Protein AF-A0A7C2S7X1-F1 (afdb_monomer_lite)

pLDDT: mean 87.13, std 9.01, range [47.34, 96.94]

Radius of gyration: 27.03 Å; chains: 1; bounding box: 44×59×64 Å

Foldseek 3Di:
DDDDDDDDDDDPDDDDDDPDKDWDDDQQWIWIDDPPDTDIDGDCNVVLVVLVVVLVVLQVVQDDPVDSNCVVDPVSVVSSVVSNVSSVPRD

Sequence (91 aa):
MILWISKRIPRPKQYKPRDIVAIDINEKKIVYGDDEINRSINTSVDIVYRWKILAESLQRRYSSPRYPAWRRRKAIHNRIRSYHRKARNVR

Structure (mmCIF, N/CA/C/O backbone):
data_AF-A0A7C2S7X1-F1
#
_entry.id   AF-A0A7C2S7X1-F1
#
loop_
_atom_site.group_PDB
_atom_site.id
_atom_site.type_symbol
_atom_site.label_atom_id
_atom_site.label_alt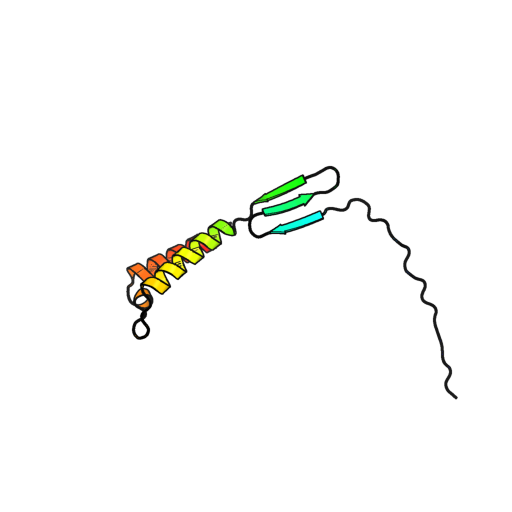_id
_atom_site.label_comp_id
_atom_site.label_asym_id
_atom_site.label_entity_id
_atom_site.label_seq_id
_atom_site.pdbx_PDB_ins_code
_atom_site.Cartn_x
_atom_site.Cartn_y
_atom_site.Cartn_z
_atom_site.occupancy
_atom_site.B_iso_or_equiv
_atom_site.auth_seq_id
_atom_site.auth_comp_id
_atom_site.auth_asym_id
_atom_site.auth_atom_id
_atom_site.pdbx_PDB_model_num
ATOM 1 N N . MET A 1 1 ? -13.940 -45.674 41.942 1.00 47.34 1 MET A N 1
ATOM 2 C CA . MET A 1 1 ? -15.025 -44.743 42.324 1.00 47.34 1 MET A CA 1
ATOM 3 C C . MET A 1 1 ? -14.580 -43.346 41.927 1.00 47.34 1 MET A C 1
ATOM 5 O O . MET A 1 1 ? -13.547 -42.911 42.412 1.00 47.34 1 MET A O 1
ATOM 9 N N . ILE A 1 2 ? -15.251 -42.708 40.967 1.00 51.94 2 ILE A N 1
ATOM 10 C CA . ILE A 1 2 ? -14.838 -41.399 40.433 1.00 51.94 2 ILE A CA 1
ATOM 11 C C . ILE A 1 2 ? -15.788 -40.345 40.989 1.00 51.94 2 ILE A C 1
ATOM 13 O O . ILE A 1 2 ? -16.995 -40.418 40.769 1.00 51.94 2 ILE A O 1
ATOM 17 N N . LEU A 1 3 ? -15.231 -39.390 41.733 1.00 66.44 3 LEU A N 1
ATOM 18 C CA . LEU A 1 3 ? -15.969 -38.257 42.270 1.00 66.44 3 LEU A CA 1
ATOM 19 C C . LEU A 1 3 ? -16.011 -37.160 41.200 1.00 66.44 3 LEU A C 1
ATOM 21 O O . LEU A 1 3 ? -14.983 -36.571 40.868 1.00 66.44 3 LEU A O 1
ATOM 25 N N . TRP A 1 4 ? -17.189 -36.892 40.645 1.00 67.75 4 TRP A N 1
ATOM 26 C CA . TRP A 1 4 ? -17.386 -35.780 39.720 1.00 67.75 4 TRP A CA 1
ATOM 27 C C . TRP A 1 4 ? -17.707 -34.516 40.512 1.00 67.75 4 TRP A C 1
ATOM 29 O O . TRP A 1 4 ? -18.727 -34.445 41.194 1.00 67.75 4 TRP A O 1
ATOM 39 N N . ILE A 1 5 ? -16.835 -33.512 40.422 1.00 74.88 5 ILE A N 1
ATOM 40 C CA . ILE A 1 5 ? -17.056 -32.201 41.036 1.00 74.88 5 ILE A CA 1
ATOM 41 C C . ILE A 1 5 ? -17.436 -31.218 39.929 1.00 74.88 5 ILE A C 1
ATOM 43 O O . ILE A 1 5 ? -16.626 -30.902 39.062 1.00 74.88 5 ILE A O 1
ATOM 47 N N . SER A 1 6 ? -18.664 -30.702 39.972 1.00 81.25 6 SER A N 1
ATOM 48 C CA . SER A 1 6 ? -19.104 -29.594 39.121 1.00 81.25 6 SER A CA 1
ATOM 49 C C . SER A 1 6 ? -19.076 -28.285 39.911 1.00 81.25 6 SER A C 1
ATOM 51 O O . SER A 1 6 ? -19.734 -28.178 40.947 1.00 81.25 6 SER A O 1
ATOM 53 N N . LYS A 1 7 ? -18.368 -27.263 39.416 1.00 83.00 7 LYS A N 1
ATOM 54 C CA . LYS A 1 7 ? -18.392 -25.908 39.989 1.00 83.00 7 LYS A CA 1
ATOM 55 C C . LYS A 1 7 ? -19.190 -24.980 39.080 1.00 83.00 7 LYS A C 1
ATOM 57 O O . LYS A 1 7 ? -18.827 -24.764 37.927 1.00 83.00 7 LYS A O 1
ATOM 62 N N . ARG A 1 8 ? -20.281 -24.414 39.600 1.00 81.56 8 ARG A N 1
ATOM 63 C CA . ARG A 1 8 ? -21.102 -23.439 38.872 1.00 81.56 8 ARG A CA 1
ATOM 64 C C . ARG A 1 8 ? -20.388 -22.085 38.883 1.00 81.56 8 ARG A C 1
ATOM 66 O O . ARG A 1 8 ? -20.349 -21.420 39.913 1.00 81.56 8 ARG A O 1
ATOM 73 N N . ILE A 1 9 ? -19.794 -21.696 37.756 1.00 84.75 9 ILE A N 1
ATOM 74 C CA . ILE A 1 9 ? -19.165 -20.377 37.598 1.00 84.75 9 ILE A CA 1
ATOM 75 C C . ILE A 1 9 ? -20.272 -19.361 37.270 1.00 84.75 9 ILE A C 1
ATOM 77 O O . ILE A 1 9 ? -20.982 -19.549 36.276 1.00 84.75 9 ILE A O 1
ATOM 81 N N . PRO A 1 10 ? -20.477 -18.313 38.087 1.00 85.50 10 PRO A N 1
ATOM 82 C CA . PRO A 1 10 ? -21.456 -17.281 37.779 1.00 85.50 10 PRO A CA 1
ATOM 83 C C . PRO A 1 10 ? -21.031 -16.523 36.519 1.00 85.50 10 PRO A C 1
ATOM 85 O O . PRO A 1 10 ? -19.850 -16.234 36.321 1.00 85.50 10 PRO A O 1
ATOM 88 N N . ARG A 1 11 ? -21.998 -16.185 35.660 1.00 84.56 11 ARG A N 1
ATOM 89 C CA . ARG A 1 11 ? -21.724 -15.317 34.511 1.00 84.56 11 ARG A CA 1
ATOM 90 C C . ARG A 1 11 ? -21.245 -13.952 35.027 1.00 84.56 11 ARG A C 1
ATOM 92 O O . ARG A 1 11 ? -21.824 -13.456 35.998 1.00 84.56 11 ARG A O 1
ATOM 99 N N . PRO A 1 12 ? -20.223 -13.341 34.405 1.00 85.00 12 PRO A N 1
ATOM 100 C CA . PRO A 1 12 ? -19.830 -11.981 34.745 1.00 85.00 12 PRO A CA 1
ATOM 101 C C . PRO A 1 12 ? -21.028 -11.038 34.586 1.00 85.00 12 PRO A C 1
ATOM 103 O O . PRO A 1 12 ? -21.881 -11.234 33.715 1.00 85.00 12 PRO A O 1
ATOM 106 N N . LYS A 1 13 ? -21.112 -10.026 35.456 1.00 85.12 13 LYS A N 1
ATOM 107 C CA . LYS A 1 13 ? -22.162 -9.007 35.368 1.00 85.12 13 LYS A CA 1
ATOM 108 C C . LYS A 1 13 ? -22.065 -8.307 34.013 1.00 85.12 13 LYS A C 1
ATOM 110 O O . LYS A 1 13 ? -20.974 -7.932 33.592 1.00 85.12 13 LYS A O 1
ATOM 115 N N . GLN A 1 14 ? -23.207 -8.111 33.355 1.00 82.06 14 GLN A N 1
ATOM 116 C CA . GLN A 1 14 ? -23.266 -7.272 32.163 1.00 82.06 14 GLN A CA 1
ATOM 117 C C . GLN A 1 14 ? -22.855 -5.847 32.544 1.00 82.06 14 GLN A C 1
ATOM 119 O O . GLN A 1 14 ? -23.487 -5.212 33.388 1.00 82.06 14 GLN A O 1
ATOM 124 N N . TYR A 1 15 ? -21.778 -5.368 31.934 1.00 80.06 15 TYR A N 1
ATOM 125 C CA . TYR A 1 15 ? -21.335 -3.987 32.032 1.00 80.06 15 TYR A CA 1
ATOM 126 C C . TYR A 1 15 ? -21.906 -3.221 30.839 1.00 80.06 15 TYR A C 1
ATOM 128 O O . TYR A 1 15 ? -21.752 -3.658 29.700 1.00 80.06 15 TYR A O 1
ATOM 136 N N . LYS A 1 16 ? -22.585 -2.098 31.097 1.00 79.06 16 LYS A N 1
ATOM 137 C CA . LYS A 1 16 ? -22.916 -1.134 30.045 1.00 79.06 16 LYS A CA 1
ATOM 138 C C . LYS A 1 16 ? -21.685 -0.249 29.852 1.00 79.06 16 LYS A C 1
ATOM 140 O O . LYS A 1 16 ? -21.349 0.461 30.803 1.00 79.06 16 LYS A O 1
ATOM 145 N N . PRO A 1 17 ? -21.020 -0.293 28.688 1.00 74.50 17 PRO A N 1
ATOM 146 C CA . PRO A 1 17 ? -19.926 0.620 28.434 1.00 74.50 17 PRO A CA 1
ATOM 147 C C . PRO A 1 17 ? -20.453 2.053 28.474 1.00 74.50 17 PRO A C 1
ATOM 149 O O . PRO A 1 17 ? -21.481 2.357 27.870 1.00 74.50 17 PRO A O 1
ATOM 152 N N . ARG A 1 18 ? -19.778 2.899 29.250 1.00 74.69 18 ARG A N 1
ATOM 153 C CA . ARG A 1 18 ? -19.922 4.355 29.198 1.00 74.69 18 ARG A CA 1
ATOM 154 C C . ARG A 1 18 ? -18.756 4.873 28.353 1.00 74.69 18 ARG A C 1
ATOM 156 O O . ARG A 1 18 ? -17.674 4.298 28.447 1.00 74.69 18 ARG A O 1
ATOM 163 N N . ASP A 1 19 ? -19.010 5.878 27.519 1.00 73.69 19 ASP A N 1
ATOM 164 C CA . ASP A 1 19 ? -18.015 6.545 26.664 1.00 73.69 19 ASP A CA 1
ATOM 165 C C . ASP A 1 19 ? -17.405 5.624 25.582 1.00 73.69 19 ASP A C 1
ATOM 167 O O . ASP A 1 19 ? -16.226 5.267 25.602 1.00 73.69 19 ASP A O 1
ATOM 171 N N . ILE A 1 20 ? -18.243 5.185 24.631 1.00 81.94 20 ILE A N 1
ATOM 172 C CA . ILE A 1 20 ? -17.827 4.329 23.507 1.00 81.94 20 ILE A CA 1
ATOM 173 C C . ILE A 1 20 ? -17.416 5.205 22.330 1.00 81.94 20 ILE A C 1
ATOM 175 O O . ILE A 1 20 ? -18.248 5.912 21.774 1.00 81.94 20 ILE A O 1
ATOM 179 N N . VAL A 1 21 ? -16.176 5.053 21.871 1.00 87.38 21 VAL A N 1
ATOM 180 C CA . VAL A 1 21 ? -15.722 5.641 20.608 1.00 87.38 21 VAL A CA 1
ATOM 181 C C . VAL A 1 21 ? -15.709 4.559 19.533 1.00 87.38 21 VAL A C 1
ATOM 183 O O . VAL A 1 21 ? -14.996 3.559 19.647 1.00 87.38 21 VAL A O 1
ATOM 186 N N . ALA A 1 22 ? -16.485 4.757 18.472 1.00 89.00 22 ALA A N 1
ATOM 187 C CA . ALA A 1 22 ? -16.381 3.967 17.256 1.00 89.00 22 ALA A CA 1
ATOM 188 C C . ALA A 1 22 ? -15.168 4.445 16.451 1.00 89.00 22 ALA A C 1
ATOM 190 O O . ALA A 1 22 ? -14.977 5.645 16.267 1.00 89.00 22 ALA A O 1
ATOM 191 N N . ILE A 1 23 ? -14.348 3.512 15.965 1.00 89.75 23 ILE A N 1
ATOM 192 C CA . ILE A 1 23 ? -13.186 3.809 15.120 1.00 89.75 23 ILE A CA 1
ATOM 193 C C . ILE A 1 23 ? -13.288 2.960 13.856 1.00 89.75 23 ILE A C 1
ATOM 195 O O . ILE A 1 23 ? -13.319 1.733 13.929 1.00 89.75 23 ILE A O 1
ATOM 199 N N . ASP A 1 24 ? -13.300 3.621 12.707 1.00 89.75 24 ASP A N 1
ATOM 200 C CA . ASP A 1 24 ? -13.236 3.022 11.382 1.00 89.75 24 ASP A CA 1
ATOM 201 C C . ASP A 1 24 ? -11.893 3.372 10.725 1.00 89.75 24 ASP A C 1
ATOM 203 O O . ASP A 1 24 ? -11.530 4.542 10.571 1.00 89.75 24 ASP A O 1
ATOM 207 N N . ILE A 1 25 ? -11.123 2.344 10.370 1.00 87.19 25 ILE A N 1
ATOM 208 C CA . ILE A 1 25 ? -9.773 2.484 9.818 1.00 87.19 25 ILE A CA 1
ATOM 209 C C . ILE A 1 25 ? -9.819 2.101 8.344 1.00 87.19 25 ILE A C 1
ATOM 211 O O . ILE A 1 25 ? -9.877 0.923 8.001 1.00 87.19 25 ILE A O 1
ATOM 215 N N . ASN A 1 26 ? -9.722 3.104 7.475 1.00 88.12 26 ASN A N 1
ATOM 216 C CA . ASN A 1 26 ? -9.681 2.929 6.029 1.00 88.12 26 ASN A CA 1
ATOM 217 C C . ASN A 1 26 ? -8.387 3.487 5.421 1.00 88.12 26 ASN A C 1
ATOM 219 O O . ASN A 1 26 ? -7.683 4.304 6.015 1.00 88.12 26 ASN A O 1
ATOM 223 N N . GLU A 1 27 ? -8.086 3.084 4.182 1.00 81.12 27 GLU A N 1
ATOM 224 C CA . GLU A 1 27 ? -6.862 3.505 3.485 1.00 81.12 27 GLU A CA 1
ATOM 225 C C . GLU A 1 27 ? -6.788 5.007 3.229 1.00 81.12 27 GLU A C 1
ATOM 227 O O . GLU A 1 27 ? -5.687 5.524 3.114 1.00 81.12 27 GLU A O 1
ATOM 232 N N . LYS A 1 28 ? -7.914 5.722 3.121 1.00 83.25 28 LYS A N 1
ATOM 233 C CA . LYS A 1 28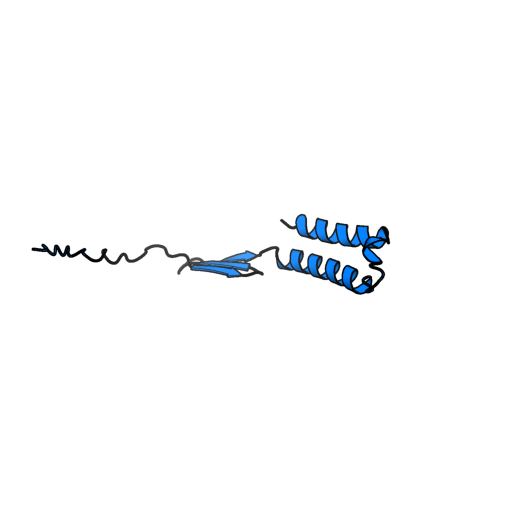 ? -7.927 7.174 2.855 1.00 83.25 28 LYS A CA 1
ATOM 234 C C . LYS A 1 28 ? -8.070 8.022 4.111 1.00 83.25 28 LYS A C 1
ATOM 236 O O . LYS A 1 28 ? -7.575 9.150 4.146 1.00 83.25 28 LYS A O 1
ATOM 241 N N . LYS A 1 29 ? -8.806 7.516 5.099 1.00 87.25 29 LYS A N 1
ATOM 242 C CA . LYS A 1 29 ? -9.113 8.231 6.332 1.00 87.25 29 LYS A CA 1
ATOM 243 C C . LYS A 1 29 ? -9.321 7.244 7.466 1.00 87.25 29 LYS A C 1
ATOM 245 O O . LYS A 1 29 ? -9.902 6.183 7.266 1.00 87.25 29 LYS A O 1
ATOM 250 N N . ILE A 1 30 ? -8.905 7.651 8.653 1.00 88.06 30 ILE A N 1
ATOM 251 C CA . ILE A 1 30 ? -9.346 7.059 9.909 1.00 88.06 30 ILE A CA 1
ATOM 252 C C . ILE A 1 30 ? -10.462 7.956 10.425 1.00 88.06 30 ILE A C 1
ATOM 254 O O . ILE A 1 30 ? -10.247 9.158 10.596 1.00 88.06 30 ILE A O 1
ATOM 258 N N . VAL A 1 31 ? -11.648 7.400 10.624 1.00 90.00 31 VAL A N 1
ATOM 259 C CA . VAL A 1 31 ? -12.810 8.115 11.156 1.00 90.00 31 VAL A CA 1
ATOM 260 C C . VAL A 1 31 ? -13.057 7.603 12.561 1.00 90.00 31 VAL A C 1
ATOM 262 O O . VAL A 1 31 ? -13.044 6.398 12.789 1.00 90.00 31 VAL A O 1
ATOM 265 N N . TYR A 1 32 ? -13.251 8.506 13.513 1.00 89.75 32 TYR A N 1
ATOM 266 C CA . TYR A 1 32 ? -13.609 8.121 14.867 1.00 89.75 32 TYR A CA 1
ATOM 267 C C . TYR A 1 32 ? -14.639 9.074 15.450 1.00 89.75 32 TYR A C 1
ATOM 269 O O . TYR A 1 32 ? -14.622 10.276 15.167 1.00 89.75 32 TYR A O 1
ATOM 277 N N . GLY A 1 33 ? -15.530 8.527 16.266 1.00 88.25 33 GLY A N 1
ATOM 278 C CA . GLY A 1 33 ? -16.573 9.315 16.886 1.00 88.25 33 GLY A CA 1
ATOM 279 C C . GLY A 1 33 ? -17.440 8.556 17.872 1.00 88.25 33 GLY A C 1
ATOM 280 O O . GLY A 1 33 ? -17.446 7.326 17.899 1.00 88.25 33 GLY A O 1
ATOM 281 N N . ASP A 1 34 ? -18.154 9.324 18.674 1.00 86.69 34 ASP A N 1
ATOM 282 C CA . ASP A 1 34 ? -19.197 8.890 19.595 1.00 86.69 34 ASP A CA 1
ATOM 283 C C . ASP A 1 34 ? -20.510 9.613 19.230 1.00 86.69 34 ASP A C 1
ATOM 285 O O . ASP A 1 34 ? -20.708 10.015 18.078 1.00 86.69 34 ASP A O 1
ATOM 289 N N . ASP A 1 35 ? -21.444 9.722 20.169 1.00 81.62 35 ASP A N 1
ATOM 290 C CA . ASP A 1 35 ? -22.713 10.423 19.987 1.00 81.62 35 ASP A CA 1
ATOM 291 C C . ASP A 1 35 ? -22.574 11.952 19.861 1.00 81.62 35 ASP A C 1
ATOM 293 O O . ASP A 1 35 ? -23.483 12.593 19.329 1.00 81.62 35 ASP A O 1
ATOM 297 N N . GLU A 1 36 ? -21.437 12.537 20.255 1.00 77.44 36 GLU A N 1
ATOM 298 C CA . GLU A 1 36 ? -21.207 13.990 20.252 1.00 77.44 36 GLU A CA 1
ATOM 299 C C . GLU A 1 36 ? -20.083 14.438 19.298 1.00 77.44 36 GLU A C 1
ATOM 301 O O . GLU A 1 36 ? -20.127 15.531 18.724 1.00 77.44 36 GLU A O 1
ATOM 306 N N . ILE A 1 37 ? -19.057 13.610 19.101 1.00 75.38 37 ILE A N 1
ATOM 307 C CA . ILE A 1 37 ? -17.820 13.942 18.395 1.00 75.38 37 ILE A CA 1
ATOM 308 C C . ILE A 1 37 ? -17.714 13.102 17.126 1.00 75.38 37 ILE A C 1
ATOM 310 O O . ILE A 1 37 ? -17.758 11.882 17.172 1.00 75.38 37 ILE A O 1
ATOM 314 N N . ASN A 1 38 ? -17.454 13.745 15.985 1.00 84.31 38 ASN A N 1
ATOM 315 C CA . ASN A 1 38 ? -17.095 13.061 14.742 1.00 84.31 38 ASN A CA 1
ATOM 316 C C . ASN A 1 38 ? -15.843 13.711 14.137 1.00 84.31 38 ASN A C 1
ATOM 318 O O . ASN A 1 38 ? -15.866 14.871 13.719 1.00 84.31 38 ASN A O 1
ATOM 322 N N . ARG A 1 39 ? -14.71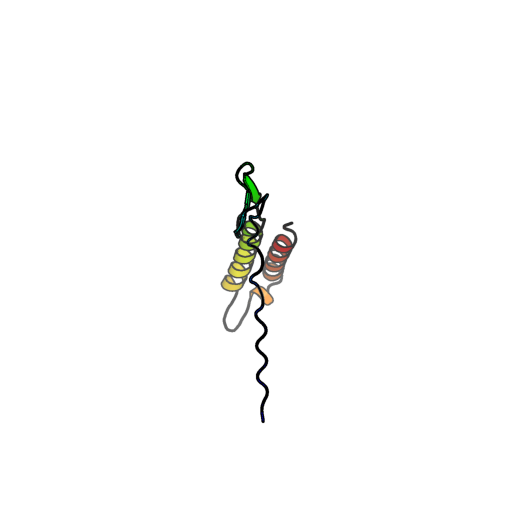9 12.987 14.135 1.00 86.88 39 ARG A N 1
ATOM 323 C CA . ARG A 1 39 ? -13.432 13.461 13.612 1.00 86.88 39 ARG A CA 1
ATOM 324 C C . ARG A 1 39 ? -12.886 12.500 12.568 1.00 86.88 39 ARG A C 1
ATOM 326 O O . ARG A 1 39 ? -13.132 11.298 12.592 1.00 86.88 39 ARG A O 1
ATOM 333 N N . SER A 1 40 ? -12.095 13.043 11.647 1.00 86.81 40 SER A N 1
ATOM 334 C CA . SER A 1 40 ? -11.380 12.236 10.661 1.00 86.81 40 SER A CA 1
ATOM 335 C C . SER A 1 40 ? -9.934 12.687 10.512 1.00 86.81 40 SER A C 1
ATOM 337 O O . SER A 1 40 ? -9.631 13.880 10.527 1.00 86.81 40 SER A O 1
ATOM 339 N N . ILE A 1 41 ? -9.043 11.713 10.363 1.00 85.00 41 ILE A N 1
ATOM 340 C CA . ILE A 1 41 ? -7.624 11.907 10.080 1.00 85.00 41 ILE A CA 1
ATOM 341 C C . ILE A 1 41 ? -7.383 11.362 8.679 1.00 85.00 41 ILE A C 1
ATOM 343 O O . ILE A 1 41 ? -7.600 10.178 8.427 1.00 85.00 41 ILE A O 1
ATOM 347 N N . ASN A 1 42 ? -6.951 12.221 7.756 1.00 83.44 42 ASN A N 1
ATOM 348 C CA . ASN A 1 42 ? -6.536 11.761 6.434 1.00 83.44 42 ASN A CA 1
ATOM 349 C C . ASN A 1 42 ? -5.265 10.923 6.572 1.00 83.44 42 ASN A C 1
ATOM 351 O O . ASN A 1 42 ? -4.315 11.328 7.239 1.00 83.44 42 ASN A O 1
ATOM 355 N N . THR A 1 43 ? -5.236 9.775 5.914 1.00 83.38 43 THR A N 1
ATOM 356 C CA . THR A 1 43 ? -4.049 8.927 5.843 1.00 83.38 43 THR A CA 1
ATOM 357 C C . THR A 1 43 ? -3.261 9.261 4.583 1.00 83.38 43 THR A C 1
ATOM 359 O O . THR A 1 43 ? -3.807 9.485 3.502 1.00 83.38 43 THR A O 1
ATOM 362 N N . SER A 1 44 ? -1.937 9.237 4.687 1.00 85.81 44 SER A N 1
ATOM 363 C CA . SER A 1 44 ? -1.058 9.534 3.552 1.00 85.81 44 SER A CA 1
ATOM 364 C C . SER A 1 44 ? -0.882 8.346 2.580 1.00 85.81 44 SER A C 1
ATOM 366 O O . SER A 1 44 ? -0.041 8.385 1.678 1.00 85.81 44 SER A O 1
ATOM 368 N N . VAL A 1 45 ? -1.675 7.277 2.738 1.00 86.94 45 VAL A N 1
ATOM 369 C CA . VAL A 1 45 ? -1.563 6.014 1.983 1.00 86.94 45 VAL A CA 1
ATOM 370 C C . VAL A 1 45 ? -1.822 6.218 0.492 1.00 86.94 45 VAL A C 1
ATOM 372 O O . VAL A 1 45 ? -1.089 5.651 -0.311 1.00 86.94 45 VAL A O 1
ATOM 375 N N . ASP A 1 46 ? -2.777 7.066 0.100 1.00 84.81 46 ASP A N 1
ATOM 376 C CA . ASP A 1 46 ? -3.063 7.349 -1.319 1.00 84.81 46 ASP A CA 1
ATOM 377 C C . ASP A 1 46 ? -1.829 7.918 -2.050 1.00 84.81 46 ASP A C 1
ATOM 379 O O . ASP A 1 46 ? -1.472 7.499 -3.156 1.00 84.81 46 ASP A O 1
ATOM 383 N N . ILE A 1 47 ? -1.084 8.802 -1.379 1.00 87.50 47 ILE A N 1
ATOM 384 C CA . ILE A 1 47 ? 0.148 9.401 -1.909 1.00 87.50 47 ILE A CA 1
ATOM 385 C C . ILE A 1 47 ? 1.234 8.329 -2.069 1.00 87.50 47 ILE A C 1
ATOM 387 O O . ILE A 1 47 ? 1.909 8.264 -3.102 1.00 87.50 47 ILE A O 1
ATOM 391 N N . VAL A 1 48 ? 1.402 7.466 -1.064 1.00 92.56 48 VAL A N 1
ATOM 392 C CA . VAL A 1 48 ? 2.353 6.341 -1.104 1.00 92.56 48 VAL A CA 1
ATOM 393 C C . VAL A 1 48 ? 1.987 5.366 -2.224 1.00 92.56 48 VAL A C 1
ATOM 395 O O . VAL A 1 48 ? 2.853 4.952 -3.002 1.00 92.56 48 VAL A O 1
ATOM 398 N N . TYR A 1 49 ? 0.701 5.0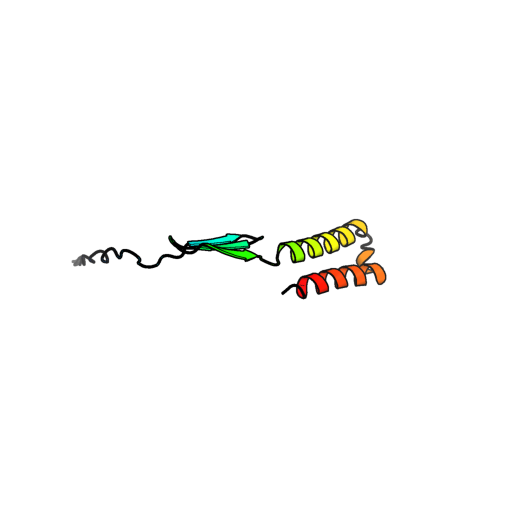45 -2.349 1.00 90.94 49 TYR A N 1
ATOM 399 C CA . TYR A 1 49 ? 0.158 4.152 -3.363 1.00 90.94 49 TYR A CA 1
ATOM 400 C C . TYR A 1 49 ? 0.406 4.691 -4.776 1.00 90.94 49 TYR A C 1
ATOM 402 O O . TYR A 1 49 ? 0.892 3.963 -5.647 1.00 90.94 49 TYR A O 1
ATOM 410 N N . ARG A 1 50 ? 0.219 5.998 -4.988 1.00 92.12 50 ARG A N 1
ATOM 411 C CA . ARG A 1 50 ? 0.549 6.665 -6.253 1.00 92.12 50 ARG A CA 1
ATOM 412 C C . ARG A 1 50 ? 2.025 6.507 -6.629 1.00 92.12 50 ARG A C 1
ATOM 414 O O . ARG A 1 50 ? 2.336 6.174 -7.775 1.00 92.12 50 ARG A O 1
ATOM 421 N N . TRP A 1 51 ? 2.952 6.714 -5.691 1.00 95.81 51 TRP A N 1
ATOM 422 C CA . TRP A 1 51 ? 4.385 6.525 -5.960 1.00 95.81 51 TRP A CA 1
ATOM 423 C C . TRP A 1 51 ? 4.741 5.067 -6.260 1.00 95.81 51 TRP A C 1
ATOM 425 O O . TRP A 1 51 ? 5.568 4.815 -7.142 1.00 95.81 51 TRP A O 1
ATOM 435 N N . LYS A 1 52 ? 4.098 4.113 -5.574 1.00 94.56 52 LYS A N 1
ATOM 436 C CA . LYS A 1 52 ? 4.242 2.677 -5.842 1.00 94.56 52 LYS A CA 1
ATOM 437 C C . LYS A 1 52 ? 3.822 2.337 -7.274 1.00 94.56 52 LYS A C 1
ATOM 439 O O . LYS A 1 52 ? 4.625 1.762 -8.007 1.00 94.56 52 LYS A O 1
ATOM 444 N N . ILE A 1 53 ? 2.634 2.768 -7.706 1.00 96.50 53 ILE A N 1
ATOM 445 C CA . ILE A 1 53 ? 2.149 2.544 -9.080 1.00 96.50 53 ILE A CA 1
ATOM 446 C C . ILE A 1 53 ? 3.130 3.115 -10.109 1.00 96.50 53 ILE A C 1
ATOM 448 O O . ILE A 1 53 ? 3.454 2.462 -11.103 1.00 96.50 53 ILE A O 1
ATOM 452 N N . LEU A 1 54 ? 3.648 4.324 -9.881 1.00 96.50 54 LEU A N 1
ATOM 453 C CA . LEU A 1 54 ? 4.610 4.943 -10.796 1.00 96.50 54 LEU A CA 1
ATOM 454 C C . LEU A 1 54 ? 5.914 4.141 -10.901 1.00 96.50 54 LEU A C 1
ATOM 456 O O . LEU A 1 54 ? 6.452 3.988 -11.999 1.00 96.50 54 LEU A O 1
ATOM 460 N N . ALA A 1 55 ? 6.414 3.598 -9.792 1.00 96.69 55 ALA A N 1
ATOM 461 C CA . ALA A 1 55 ? 7.587 2.730 -9.803 1.00 96.69 55 ALA A CA 1
ATOM 462 C C . ALA A 1 55 ? 7.320 1.422 -10.568 1.00 96.69 55 ALA A C 1
ATOM 464 O O . ALA A 1 55 ? 8.104 1.056 -11.445 1.00 96.69 55 ALA A O 1
ATOM 465 N N . GLU A 1 56 ? 6.194 0.761 -10.297 1.00 96.12 56 GLU A N 1
ATOM 466 C CA . GLU A 1 56 ? 5.803 -0.493 -10.953 1.00 96.12 56 GLU A CA 1
ATOM 467 C C . GLU A 1 56 ? 5.547 -0.312 -12.452 1.00 96.12 56 GLU A C 1
ATOM 469 O O . GLU A 1 56 ? 5.972 -1.138 -13.259 1.00 96.12 56 GLU A O 1
ATOM 474 N N . SER A 1 57 ? 4.913 0.792 -12.855 1.00 96.56 57 SER A N 1
ATOM 475 C CA . SER A 1 57 ? 4.674 1.103 -14.270 1.00 96.56 57 SER A CA 1
ATOM 476 C C . SER A 1 57 ? 5.984 1.271 -15.047 1.00 96.56 57 SER A C 1
ATOM 478 O O . SER A 1 57 ? 6.117 0.746 -16.153 1.00 96.56 57 SER A O 1
ATOM 480 N N . LEU A 1 58 ? 6.995 1.922 -14.452 1.00 95.12 58 LEU A N 1
ATOM 481 C CA . LEU A 1 58 ? 8.330 2.021 -15.041 1.00 95.12 58 LEU A CA 1
ATOM 482 C C . LEU A 1 58 ? 9.028 0.664 -15.092 1.00 95.12 58 LEU A C 1
ATOM 484 O O . LEU A 1 58 ? 9.642 0.340 -16.107 1.00 95.12 58 LEU A O 1
ATOM 488 N N . GLN A 1 59 ? 8.932 -0.139 -14.032 1.00 94.69 59 GLN A N 1
ATOM 489 C CA . GLN A 1 59 ? 9.491 -1.488 -14.046 1.00 94.69 59 GLN A CA 1
ATOM 490 C C . GLN A 1 59 ? 8.871 -2.318 -15.169 1.00 94.69 59 GLN A C 1
ATOM 492 O O . GLN A 1 59 ? 9.619 -2.859 -15.974 1.00 94.69 59 GLN A O 1
ATOM 497 N N . ARG A 1 60 ? 7.535 -2.349 -15.282 1.00 94.62 60 ARG A N 1
ATOM 498 C CA . ARG A 1 60 ? 6.802 -3.072 -16.335 1.00 94.62 60 ARG A CA 1
ATOM 499 C C . ARG A 1 60 ? 7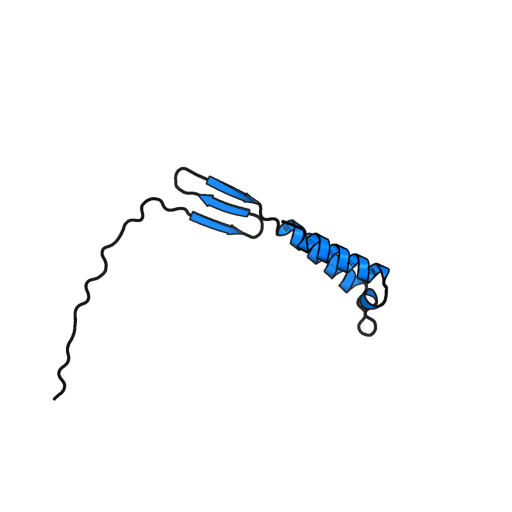.182 -2.590 -17.731 1.00 94.62 60 ARG A C 1
ATOM 501 O O . ARG A 1 60 ? 7.557 -3.409 -18.560 1.00 94.62 60 ARG A O 1
ATOM 508 N N . ARG A 1 61 ? 7.178 -1.273 -17.972 1.00 94.31 61 ARG A N 1
ATOM 509 C CA . ARG A 1 61 ? 7.527 -0.678 -19.277 1.00 94.31 61 ARG A CA 1
ATOM 510 C C . ARG A 1 61 ? 8.918 -1.084 -19.766 1.00 94.31 61 ARG A C 1
ATOM 512 O O . ARG A 1 61 ? 9.140 -1.213 -20.963 1.00 94.31 61 ARG A O 1
ATOM 519 N N . TYR A 1 62 ? 9.860 -1.248 -18.844 1.00 93.12 62 TYR A N 1
ATOM 520 C CA . TYR A 1 62 ? 11.250 -1.588 -19.145 1.00 93.12 62 TYR A CA 1
ATOM 521 C C . TYR A 1 62 ? 11.607 -3.020 -18.717 1.00 93.12 62 TYR A C 1
ATOM 523 O O . TYR A 1 62 ? 12.791 -3.339 -18.562 1.00 93.12 62 TYR A O 1
ATOM 531 N N . SER A 1 63 ? 10.609 -3.877 -18.494 1.00 91.69 63 SER A N 1
ATOM 532 C CA . SER A 1 63 ? 10.800 -5.299 -18.238 1.00 91.69 63 SER A CA 1
ATOM 533 C C . SER A 1 63 ? 10.637 -6.048 -19.553 1.00 91.69 63 SER A C 1
ATOM 535 O O . SER A 1 63 ? 9.585 -5.987 -20.179 1.00 91.69 63 SER A O 1
ATOM 537 N N . SER A 1 64 ? 11.679 -6.754 -19.978 1.00 89.00 64 SER A N 1
ATOM 538 C CA . SER A 1 64 ? 11.599 -7.750 -21.046 1.00 89.00 64 SER A CA 1
ATOM 539 C C . SER A 1 64 ? 12.003 -9.108 -20.464 1.00 89.00 64 SER A C 1
ATOM 541 O O . SER A 1 64 ? 12.901 -9.130 -19.612 1.00 89.00 64 SER A O 1
ATOM 543 N N . PRO A 1 65 ? 11.392 -10.231 -20.901 1.00 83.81 65 PRO A N 1
ATOM 544 C CA . PRO A 1 65 ? 11.619 -11.561 -20.327 1.00 83.81 65 PRO A CA 1
ATOM 545 C C . PRO A 1 65 ? 13.094 -11.954 -20.193 1.00 83.81 65 PRO A C 1
ATOM 547 O O . PRO A 1 65 ? 13.488 -12.566 -19.207 1.00 83.81 65 PRO A O 1
ATOM 550 N N . ARG A 1 66 ? 13.931 -11.561 -21.161 1.00 87.38 66 ARG A N 1
ATOM 551 C CA . ARG A 1 66 ? 15.375 -11.856 -21.165 1.00 87.38 66 ARG A CA 1
ATOM 552 C C . ARG A 1 66 ? 16.237 -10.678 -20.716 1.00 87.38 66 ARG A C 1
ATOM 554 O O . ARG A 1 66 ? 17.415 -10.855 -20.419 1.00 87.38 66 ARG A O 1
ATOM 561 N N . TYR A 1 67 ? 15.674 -9.469 -20.674 1.00 85.94 67 TYR A N 1
ATOM 562 C CA . TYR A 1 67 ? 16.440 -8.255 -20.418 1.00 85.94 67 TYR A CA 1
ATOM 563 C C . TYR A 1 67 ? 15.645 -7.223 -19.605 1.00 85.94 67 TYR A C 1
ATOM 565 O O . TYR A 1 67 ? 14.922 -6.390 -20.158 1.00 85.94 67 TYR A O 1
ATOM 573 N N . PRO A 1 68 ? 15.794 -7.214 -18.272 1.00 88.88 68 PRO A N 1
ATOM 574 C CA . PRO A 1 68 ? 15.195 -6.196 -17.419 1.00 88.88 68 PRO A CA 1
ATOM 575 C C . PRO A 1 68 ? 15.962 -4.870 -17.568 1.00 88.88 68 PRO A C 1
ATOM 577 O O . PRO A 1 68 ? 16.855 -4.548 -16.777 1.00 88.88 68 PRO A O 1
ATOM 580 N N . ALA A 1 69 ? 15.617 -4.087 -18.590 1.00 92.69 69 ALA A N 1
ATOM 581 C CA . ALA A 1 69 ? 16.306 -2.850 -18.949 1.00 92.69 69 ALA A CA 1
ATOM 582 C C . ALA A 1 69 ? 16.319 -1.822 -17.809 1.00 92.69 69 ALA A C 1
ATOM 584 O O . ALA A 1 69 ? 17.305 -1.101 -17.649 1.00 92.69 69 ALA A O 1
ATOM 585 N N . TRP A 1 70 ? 15.279 -1.782 -16.969 1.00 93.25 70 TRP A N 1
ATOM 586 C CA . TRP A 1 70 ? 15.230 -0.870 -15.820 1.00 93.25 70 TRP A CA 1
ATOM 587 C C . TRP A 1 70 ? 16.303 -1.148 -14.760 1.00 93.25 70 TRP A C 1
ATOM 589 O O . TRP A 1 70 ? 16.690 -0.221 -14.055 1.00 93.25 70 TRP A O 1
ATOM 599 N N . ARG A 1 71 ? 16.812 -2.387 -14.656 1.00 90.69 71 ARG A N 1
ATOM 600 C CA . ARG A 1 71 ? 17.913 -2.737 -13.736 1.00 90.69 71 ARG A CA 1
ATOM 601 C C . ARG A 1 71 ? 19.273 -2.297 -14.271 1.00 90.69 71 ARG A C 1
ATOM 603 O O . ARG A 1 71 ? 20.166 -1.978 -13.492 1.00 90.69 71 ARG A O 1
ATOM 610 N N . ARG A 1 72 ? 19.432 -2.286 -15.597 1.00 91.00 72 ARG A N 1
ATOM 611 C CA . ARG A 1 72 ? 20.707 -2.016 -16.281 1.00 91.00 72 ARG A CA 1
ATOM 612 C C . ARG A 1 72 ? 20.884 -0.535 -16.629 1.00 91.00 72 ARG A C 1
ATOM 614 O O . ARG A 1 72 ? 21.982 -0.002 -16.518 1.00 91.00 72 ARG A O 1
ATOM 621 N N . ARG A 1 73 ? 19.807 0.160 -17.012 1.00 93.88 73 ARG A N 1
ATOM 622 C CA . ARG A 1 73 ? 19.837 1.587 -17.367 1.00 93.88 73 ARG A CA 1
ATOM 623 C C . ARG A 1 73 ? 19.808 2.453 -16.107 1.00 93.88 73 ARG A C 1
ATOM 625 O O . ARG A 1 73 ? 18.756 2.628 -15.492 1.00 93.88 73 ARG A O 1
ATOM 632 N N . LYS A 1 74 ? 20.954 3.053 -15.764 1.00 94.88 74 LYS A N 1
ATOM 633 C CA . LYS A 1 74 ? 21.153 3.869 -14.549 1.00 94.88 74 LYS A CA 1
ATOM 634 C C . LYS A 1 74 ? 20.091 4.960 -14.365 1.00 94.88 74 LYS A C 1
ATOM 636 O O . LYS A 1 74 ? 19.574 5.116 -13.265 1.00 94.88 74 LYS A O 1
ATOM 641 N N . ALA A 1 75 ? 19.710 5.667 -15.432 1.00 95.56 75 ALA A N 1
ATOM 642 C CA . ALA A 1 75 ? 18.692 6.721 -15.367 1.00 95.56 75 ALA A CA 1
ATOM 643 C C . ALA A 1 75 ? 17.311 6.194 -14.925 1.00 95.56 75 ALA A C 1
ATOM 645 O O . ALA A 1 75 ? 16.681 6.767 -14.037 1.00 95.56 75 ALA A O 1
ATOM 646 N N . ILE A 1 76 ? 16.865 5.066 -15.491 1.00 94.81 76 ILE A N 1
ATOM 647 C CA . ILE A 1 76 ? 15.577 4.443 -15.146 1.00 94.81 76 ILE A CA 1
ATOM 648 C C . ILE A 1 76 ? 15.621 3.879 -13.727 1.00 94.81 76 ILE A C 1
ATOM 650 O O . ILE A 1 76 ? 14.709 4.121 -12.936 1.00 94.81 76 ILE A O 1
ATOM 654 N N . HIS A 1 77 ? 16.713 3.199 -13.376 1.00 95.38 77 HIS A N 1
ATOM 655 C CA . HIS A 1 77 ? 16.916 2.668 -12.033 1.00 95.38 77 HIS A CA 1
ATOM 656 C C . HIS A 1 77 ? 16.875 3.782 -10.974 1.00 95.38 77 HIS A C 1
ATOM 658 O O . HIS A 1 77 ? 16.181 3.661 -9.964 1.00 95.38 77 HIS A O 1
ATOM 664 N N . ASN A 1 78 ? 17.557 4.902 -11.222 1.00 96.94 78 ASN A N 1
ATOM 665 C CA . ASN A 1 78 ? 17.560 6.052 -10.320 1.00 96.94 78 ASN A CA 1
ATOM 666 C C . ASN A 1 78 ? 16.173 6.688 -10.189 1.00 96.94 78 ASN A C 1
ATOM 668 O O . ASN A 1 78 ? 15.786 7.075 -9.087 1.00 96.94 78 ASN A O 1
ATOM 672 N N . ARG A 1 79 ? 15.397 6.749 -11.277 1.00 96.81 79 ARG A N 1
ATOM 673 C CA . ARG A 1 79 ? 14.020 7.256 -11.250 1.00 96.81 79 ARG A CA 1
ATOM 674 C C . ARG A 1 79 ? 13.101 6.374 -10.400 1.00 96.81 79 ARG A C 1
ATOM 676 O O . ARG A 1 79 ? 12.384 6.896 -9.553 1.00 96.81 79 ARG A O 1
ATOM 683 N N . ILE A 1 80 ? 13.185 5.051 -10.551 1.00 96.12 80 ILE A N 1
ATOM 684 C CA . ILE A 1 80 ? 12.442 4.087 -9.719 1.00 96.12 80 ILE A CA 1
ATOM 685 C C . ILE A 1 80 ? 12.838 4.232 -8.241 1.00 96.12 80 ILE A C 1
ATOM 687 O O . ILE A 1 80 ? 11.972 4.345 -7.373 1.00 96.12 80 ILE A O 1
ATOM 691 N N . ARG A 1 81 ? 14.142 4.322 -7.939 1.00 96.31 81 ARG A N 1
ATOM 692 C CA . ARG A 1 81 ? 14.630 4.576 -6.570 1.00 96.31 81 ARG A CA 1
ATOM 693 C C . ARG A 1 81 ? 14.114 5.899 -6.006 1.00 96.31 81 ARG A C 1
ATOM 695 O O . ARG A 1 81 ? 13.770 5.956 -4.830 1.00 96.31 81 ARG A O 1
ATOM 702 N N . SER A 1 82 ? 14.047 6.949 -6.824 1.00 96.88 82 SER A N 1
ATOM 703 C CA . SER A 1 82 ? 13.487 8.243 -6.422 1.00 96.88 82 SER A CA 1
ATOM 704 C C . SER A 1 82 ? 12.017 8.114 -6.020 1.00 96.88 82 SER A C 1
ATOM 706 O O . SER A 1 82 ? 11.646 8.618 -4.966 1.00 96.88 82 SER A O 1
ATOM 708 N N . TYR A 1 83 ? 11.199 7.378 -6.779 1.00 96.62 83 TYR A N 1
ATOM 709 C CA . TYR A 1 83 ? 9.795 7.141 -6.423 1.00 96.62 83 TYR A CA 1
ATOM 710 C C . TYR A 1 83 ? 9.642 6.365 -5.115 1.00 96.62 83 TYR A C 1
ATOM 712 O O . TYR A 1 83 ? 8.866 6.780 -4.260 1.00 96.62 83 TYR A O 1
ATOM 720 N N . HIS A 1 84 ? 10.447 5.324 -4.888 1.00 94.88 84 HIS A N 1
ATOM 721 C CA . HIS A 1 84 ? 10.447 4.627 -3.598 1.00 94.88 84 HIS A CA 1
ATOM 722 C C . HIS A 1 84 ? 10.896 5.520 -2.431 1.00 94.88 84 HIS A C 1
ATOM 724 O O . HIS A 1 84 ? 10.324 5.437 -1.347 1.00 94.88 84 HIS A O 1
ATOM 730 N N . ARG A 1 85 ? 11.886 6.402 -2.634 1.00 96.12 85 ARG A N 1
ATOM 731 C CA . ARG A 1 85 ? 12.296 7.382 -1.611 1.00 96.12 85 ARG A CA 1
ATOM 732 C C . ARG A 1 85 ? 11.185 8.383 -1.311 1.00 96.12 85 ARG A C 1
ATOM 734 O O . ARG A 1 85 ? 10.928 8.649 -0.147 1.00 96.12 85 ARG A O 1
ATOM 741 N N . LYS A 1 86 ? 10.505 8.898 -2.341 1.00 94.81 86 LYS A N 1
ATOM 742 C CA . LYS A 1 86 ? 9.354 9.794 -2.163 1.00 94.81 86 LYS A CA 1
ATOM 743 C C . LYS A 1 86 ? 8.246 9.112 -1.374 1.00 94.81 86 LYS A C 1
ATOM 745 O O . LYS A 1 86 ? 7.773 9.711 -0.425 1.00 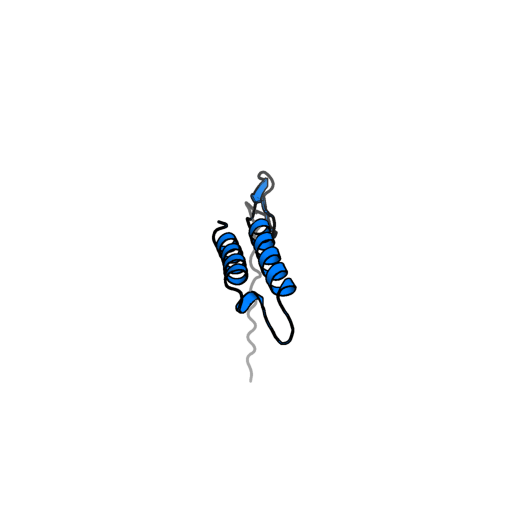94.81 86 LYS A O 1
ATOM 750 N N . ALA A 1 87 ? 7.920 7.861 -1.704 1.00 93.38 87 ALA A N 1
ATOM 751 C CA . ALA A 1 87 ? 6.949 7.054 -0.967 1.00 93.38 87 ALA A CA 1
ATOM 752 C C . ALA A 1 87 ? 7.334 6.881 0.513 1.00 93.38 87 ALA A C 1
ATOM 754 O O . ALA A 1 87 ? 6.495 7.055 1.383 1.00 93.38 87 ALA A O 1
ATOM 755 N N . ARG A 1 88 ? 8.610 6.592 0.805 1.00 91.19 88 ARG A N 1
ATOM 756 C CA . ARG A 1 88 ? 9.114 6.453 2.182 1.00 91.19 88 ARG A CA 1
ATOM 757 C C . ARG A 1 88 ? 9.079 7.765 2.973 1.00 91.19 88 ARG A C 1
ATOM 759 O O . ARG A 1 88 ? 8.914 7.730 4.183 1.00 91.19 88 ARG A O 1
ATOM 766 N N . ASN A 1 89 ? 9.277 8.896 2.301 1.00 92.62 89 ASN A N 1
ATOM 767 C CA . ASN A 1 89 ? 9.318 10.213 2.937 1.00 92.62 89 ASN A CA 1
ATOM 768 C C . ASN A 1 89 ? 7.925 10.816 3.167 1.00 92.62 89 ASN A C 1
ATOM 770 O O . ASN A 1 89 ? 7.833 11.897 3.744 1.00 92.62 89 ASN A O 1
ATOM 774 N N . VAL A 1 90 ? 6.861 10.159 2.697 1.00 86.81 90 VAL A N 1
ATOM 775 C CA . VAL A 1 90 ? 5.496 10.535 3.055 1.00 86.81 90 VAL A CA 1
ATOM 776 C C . VAL A 1 90 ? 5.307 10.214 4.538 1.00 86.81 90 VAL A C 1
ATOM 778 O O . VAL A 1 90 ? 5.404 9.052 4.931 1.00 86.81 90 VAL A O 1
ATOM 781 N N . ARG A 1 91 ? 5.089 11.253 5.342 1.00 70.62 91 ARG A N 1
ATOM 782 C CA . ARG A 1 91 ? 4.824 11.161 6.778 1.00 70.62 91 ARG A CA 1
ATOM 783 C C . ARG A 1 91 ? 3.353 11.440 7.070 1.00 70.62 91 ARG A C 1
ATOM 785 O O . ARG A 1 91 ? 2.680 12.045 6.200 1.00 70.62 91 ARG A O 1
#

Secondary structure (DSSP, 8-state):
--------PPPPPPP--SSPPEEEE-SSEEEEE-SS-EEEEE-THHHHHHHHHHHHHHHHHTEETTEEHHHH-HHHHHHHHHHHHHHHT--